Protein AF-A0A9E4JJG4-F1 (afdb_monomer_lite)

Foldseek 3Di:
DVVVLVVLVVVLVVQLVVLVVVCVVVVHPSVVSCVVCVVVSVVSVVVSVVVVVVVVVVVD

Sequence (60 aa):
MEEVIAEFEKYRERLVNEMTITAQKAKLPKKKAMAQIEPELAKIDAALQHLRTQQAALNS

Radius of gyration: 14.36 Å; chains: 1; bounding box: 32×16×36 Å

Secondary structure (DSSP, 8-state):
-HHHHHHHHHHHHHHHHHHHHHHHHTT--HHHHHHHHHHHHHHHHHHHHHHHHHHHHH--

pLDDT: mean 96.08, std 4.74, range [69.0, 98.44]

Structure (mmCIF, N/CA/C/O backbone):
data_AF-A0A9E4JJG4-F1
#
_entry.id   AF-A0A9E4JJG4-F1
#
loop_
_atom_site.group_PDB
_atom_site.id
_atom_site.type_symbol
_atom_site.label_atom_id
_atom_site.label_alt_id
_atom_site.label_comp_id
_atom_site.label_asym_id
_atom_site.label_entity_id
_atom_site.label_seq_id
_atom_site.pdbx_PDB_ins_code
_atom_site.Cartn_x
_atom_site.Cartn_y
_atom_site.Cartn_z
_atom_site.occupancy
_atom_site.B_iso_or_equiv
_atom_site.auth_seq_id
_atom_site.auth_comp_id
_atom_site.auth_asym_id
_atom_site.auth_atom_id
_atom_site.pdbx_PDB_model_num
ATOM 1 N N . MET A 1 1 ? -9.181 -2.438 16.499 1.00 78.25 1 MET A N 1
ATOM 2 C CA . MET A 1 1 ? -9.223 -1.933 15.104 1.00 78.25 1 MET A CA 1
ATOM 3 C C . MET A 1 1 ? -7.923 -1.253 14.703 1.00 78.25 1 MET A C 1
ATOM 5 O O . MET A 1 1 ? -7.544 -1.369 13.550 1.00 78.25 1 MET A O 1
ATOM 9 N N . GLU A 1 2 ? -7.214 -0.614 15.635 1.00 90.81 2 GLU A N 1
ATOM 10 C CA . GLU A 1 2 ? -5.915 0.016 15.366 1.00 90.81 2 GLU A CA 1
ATOM 11 C C . GLU A 1 2 ? -4.850 -0.960 14.843 1.00 90.81 2 GLU A C 1
ATOM 13 O O . GLU A 1 2 ? -4.189 -0.669 13.854 1.00 90.81 2 GLU A O 1
ATOM 18 N N . GLU A 1 3 ? -4.764 -2.164 15.417 1.00 93.44 3 GLU A N 1
ATOM 19 C CA . GLU A 1 3 ? -3.870 -3.221 14.922 1.00 93.44 3 GLU A CA 1
ATOM 20 C C . GLU A 1 3 ? -4.198 -3.638 13.479 1.00 93.44 3 GLU A C 1
ATOM 22 O O . GLU A 1 3 ? -3.303 -3.729 12.646 1.00 93.44 3 GLU A O 1
ATOM 27 N N . VAL A 1 4 ? -5.487 -3.773 13.148 1.00 94.81 4 VAL A N 1
ATOM 28 C CA . VAL A 1 4 ? -5.944 -4.090 11.784 1.00 94.81 4 VAL A CA 1
ATOM 29 C C . VAL A 1 4 ? -5.563 -2.970 10.812 1.00 94.81 4 VAL A C 1
ATOM 31 O O . VAL A 1 4 ? -5.029 -3.238 9.742 1.00 94.81 4 VAL A O 1
ATOM 34 N N . ILE A 1 5 ? -5.781 -1.704 11.177 1.00 97.00 5 ILE A N 1
ATOM 35 C CA . ILE A 1 5 ? -5.366 -0.553 10.357 1.00 97.00 5 ILE A CA 1
ATOM 36 C C . ILE A 1 5 ? -3.849 -0.587 10.117 1.00 97.00 5 ILE A C 1
ATOM 38 O O . ILE A 1 5 ? -3.410 -0.474 8.972 1.00 97.00 5 ILE A O 1
ATOM 42 N N . ALA A 1 6 ? -3.057 -0.826 11.166 1.00 97.56 6 ALA A N 1
ATOM 43 C CA . ALA A 1 6 ? -1.603 -0.911 11.068 1.00 97.56 6 ALA A CA 1
ATOM 44 C C . ALA A 1 6 ? -1.132 -2.074 10.171 1.00 97.56 6 ALA A C 1
ATOM 46 O O . ALA A 1 6 ? -0.141 -1.945 9.450 1.00 97.56 6 ALA A O 1
ATOM 47 N N . GLU A 1 7 ? -1.826 -3.214 10.176 1.00 97.56 7 GLU A N 1
ATOM 48 C CA . GLU A 1 7 ? -1.531 -4.332 9.272 1.00 97.56 7 GLU A CA 1
ATOM 49 C C . GLU A 1 7 ? -1.795 -3.981 7.805 1.00 97.56 7 GLU A C 1
ATOM 51 O O . GLU A 1 7 ? -0.956 -4.273 6.948 1.00 97.56 7 GLU A O 1
ATOM 56 N N . PHE A 1 8 ? -2.908 -3.306 7.507 1.00 97.81 8 PHE A N 1
ATOM 57 C CA . PHE A 1 8 ? -3.217 -2.853 6.147 1.00 97.81 8 PHE A CA 1
ATOM 58 C C . PHE A 1 8 ? -2.221 -1.794 5.649 1.00 97.81 8 PHE A C 1
ATOM 60 O O . PHE A 1 8 ? -1.812 -1.835 4.488 1.00 97.81 8 PHE A O 1
ATOM 67 N N . GLU A 1 9 ? -1.769 -0.885 6.516 1.00 98.25 9 GLU A N 1
ATOM 68 C CA . GLU A 1 9 ? -0.716 0.087 6.191 1.00 98.25 9 GLU A CA 1
ATOM 69 C C . GLU A 1 9 ? 0.610 -0.606 5.853 1.00 98.25 9 GLU A C 1
ATOM 71 O O . GLU A 1 9 ? 1.204 -0.338 4.804 1.00 98.25 9 GLU A O 1
ATOM 76 N N . LYS A 1 10 ? 1.040 -1.561 6.690 1.00 98.44 10 LYS A N 1
ATOM 77 C CA . LYS A 1 10 ? 2.240 -2.375 6.434 1.00 98.44 10 LYS A CA 1
ATOM 78 C C . LYS A 1 10 ? 2.112 -3.180 5.146 1.00 98.44 10 LYS A C 1
ATOM 80 O O . LYS A 1 10 ? 3.086 -3.321 4.405 1.00 98.44 10 LYS A O 1
ATOM 85 N N . TYR A 1 11 ? 0.930 -3.727 4.874 1.00 98.19 11 TYR A N 1
ATOM 86 C CA . TYR A 1 11 ? 0.677 -4.475 3.648 1.00 98.19 11 TYR A CA 1
ATOM 87 C C . TYR A 1 11 ? 0.804 -3.581 2.412 1.00 98.19 11 TYR A C 1
ATOM 89 O O . TYR A 1 11 ? 1.504 -3.938 1.462 1.00 98.19 11 TYR A O 1
ATOM 97 N N . ARG A 1 12 ? 0.216 -2.382 2.456 1.00 98.31 12 ARG A N 1
ATOM 98 C CA . ARG A 1 12 ? 0.339 -1.378 1.395 1.00 98.31 12 ARG A CA 1
ATOM 99 C C . ARG A 1 12 ? 1.797 -1.022 1.114 1.00 98.31 12 ARG A C 1
ATOM 101 O O . ARG A 1 12 ? 2.215 -0.985 -0.042 1.00 98.31 12 ARG A O 1
ATOM 108 N N . GLU A 1 13 ? 2.573 -0.766 2.165 1.00 98.44 13 GLU A N 1
ATOM 109 C CA . GLU A 1 13 ? 3.996 -0.446 2.048 1.00 98.44 13 GLU A CA 1
ATOM 110 C C . GLU A 1 13 ? 4.780 -1.605 1.421 1.00 98.44 13 GLU A C 1
ATOM 112 O O . GLU A 1 13 ? 5.546 -1.406 0.473 1.00 98.44 13 GLU A O 1
ATOM 117 N N . ARG A 1 14 ? 4.542 -2.834 1.896 1.00 98.38 14 ARG A N 1
ATOM 118 C CA . ARG A 1 14 ? 5.182 -4.037 1.358 1.00 98.38 14 ARG A CA 1
ATOM 119 C C . ARG A 1 14 ? 4.894 -4.208 -0.130 1.00 98.38 14 ARG A C 1
ATOM 121 O O . ARG A 1 14 ? 5.832 -4.442 -0.886 1.00 98.38 14 ARG A O 1
ATOM 128 N N . LEU A 1 15 ? 3.647 -4.015 -0.560 1.00 98.12 15 LEU A N 1
ATOM 129 C CA . LEU A 1 15 ? 3.254 -4.130 -1.966 1.00 98.12 15 LEU A CA 1
ATOM 130 C C . LEU A 1 15 ? 4.021 -3.143 -2.862 1.00 98.12 15 LEU A C 1
ATOM 132 O O . LEU A 1 15 ? 4.532 -3.515 -3.921 1.00 98.12 15 LEU A O 1
ATOM 136 N N . VAL A 1 16 ? 4.153 -1.887 -2.425 1.00 98.25 16 VAL A N 1
ATOM 137 C CA . VAL A 1 16 ? 4.934 -0.870 -3.147 1.00 98.25 16 VAL A CA 1
ATOM 138 C C . VAL A 1 16 ? 6.414 -1.246 -3.200 1.00 98.25 16 VAL A C 1
ATOM 140 O O . VAL A 1 16 ? 7.041 -1.127 -4.260 1.00 98.25 16 VAL A O 1
ATOM 143 N N . ASN A 1 17 ? 6.975 -1.714 -2.086 1.00 98.31 17 ASN A N 1
ATOM 144 C CA . ASN A 1 17 ? 8.382 -2.097 -1.999 1.00 98.31 17 ASN A CA 1
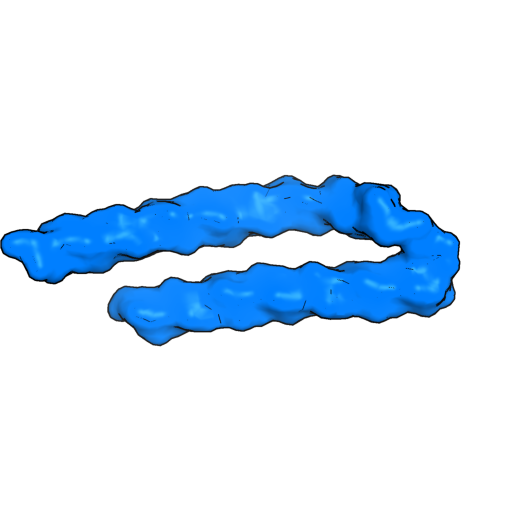ATOM 145 C C . ASN A 1 17 ? 8.695 -3.308 -2.888 1.00 98.31 17 ASN A C 1
ATOM 147 O O . ASN A 1 17 ? 9.627 -3.255 -3.692 1.00 98.31 17 ASN A O 1
ATOM 151 N N . GLU A 1 18 ? 7.886 -4.364 -2.817 1.00 98.06 18 GLU A N 1
ATOM 152 C CA . GLU A 1 18 ? 8.030 -5.568 -3.640 1.00 98.06 18 GLU A CA 1
ATOM 153 C C . GLU A 1 18 ? 7.908 -5.254 -5.132 1.00 98.06 18 GLU A C 1
ATOM 155 O O . GLU A 1 18 ? 8.743 -5.694 -5.931 1.00 98.06 18 GLU A O 1
ATOM 160 N N . MET A 1 19 ? 6.926 -4.436 -5.524 1.00 97.94 19 MET A N 1
ATOM 161 C CA . MET A 1 19 ? 6.781 -4.017 -6.917 1.00 97.94 19 MET A CA 1
ATOM 162 C C . MET A 1 19 ? 7.948 -3.133 -7.367 1.00 97.94 19 MET A C 1
ATOM 164 O O . MET A 1 19 ? 8.432 -3.277 -8.487 1.00 97.94 19 MET A O 1
ATOM 168 N N . THR A 1 20 ? 8.460 -2.253 -6.504 1.00 97.38 20 THR A N 1
ATOM 169 C CA . THR A 1 20 ? 9.634 -1.425 -6.822 1.00 97.38 20 THR A CA 1
ATOM 170 C C . THR A 1 20 ? 10.874 -2.287 -7.055 1.00 97.38 20 THR A C 1
ATOM 172 O O . THR A 1 20 ? 11.568 -2.097 -8.055 1.00 97.38 20 THR A O 1
ATOM 175 N N . ILE A 1 21 ? 11.124 -3.274 -6.191 1.00 98.06 21 ILE A N 1
ATOM 176 C CA . ILE A 1 21 ? 12.234 -4.226 -6.342 1.00 98.06 21 ILE A CA 1
ATOM 177 C C . ILE A 1 21 ? 12.066 -5.046 -7.628 1.00 98.06 21 ILE A C 1
ATOM 179 O O . ILE A 1 21 ? 13.016 -5.212 -8.396 1.00 98.06 21 ILE A O 1
ATOM 183 N N . THR A 1 22 ? 10.855 -5.537 -7.892 1.00 97.31 22 THR A N 1
ATOM 184 C CA . THR A 1 22 ? 10.539 -6.315 -9.098 1.00 97.31 22 THR A CA 1
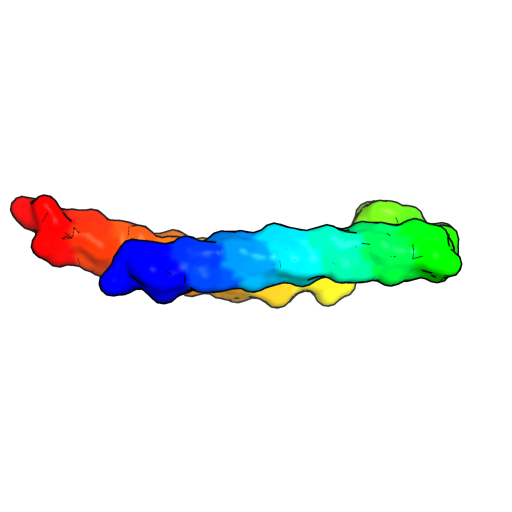ATOM 185 C C . THR A 1 22 ? 10.759 -5.487 -10.361 1.00 97.31 22 THR A C 1
ATOM 187 O O . THR A 1 22 ? 11.413 -5.944 -11.298 1.00 97.31 22 THR A O 1
ATOM 190 N N . ALA A 1 23 ? 10.299 -4.235 -10.365 1.00 97.88 23 ALA A N 1
ATOM 191 C CA . ALA A 1 23 ? 10.487 -3.308 -11.471 1.00 97.88 23 ALA A CA 1
ATOM 192 C C . ALA A 1 23 ? 11.966 -3.018 -11.738 1.00 97.88 23 ALA A C 1
ATOM 194 O O . ALA A 1 23 ? 12.390 -3.039 -12.892 1.00 97.88 23 ALA A O 1
ATOM 195 N N . GLN A 1 24 ? 12.762 -2.802 -10.685 1.00 97.69 24 GLN A N 1
ATOM 196 C CA . GLN A 1 24 ? 14.208 -2.601 -10.805 1.00 97.69 24 GLN A CA 1
ATOM 197 C C . GLN A 1 24 ? 14.890 -3.813 -11.446 1.00 97.69 24 GLN A C 1
ATOM 199 O O . GLN A 1 24 ? 15.632 -3.651 -12.416 1.00 97.69 24 GLN A O 1
ATOM 204 N N . LYS A 1 25 ? 14.592 -5.030 -10.968 1.00 97.94 25 LYS A N 1
ATOM 205 C CA . LYS A 1 25 ? 15.132 -6.277 -11.539 1.00 97.94 25 LYS A CA 1
ATOM 206 C C . LYS A 1 25 ? 14.730 -6.460 -13.005 1.00 97.94 25 LYS A C 1
ATOM 208 O O . LYS A 1 25 ? 15.552 -6.873 -13.818 1.00 97.94 25 LYS A O 1
ATOM 213 N N . ALA A 1 26 ? 13.496 -6.101 -13.352 1.00 97.19 26 ALA A N 1
ATOM 214 C CA . ALA A 1 26 ? 12.966 -6.185 -14.710 1.00 97.19 26 ALA A CA 1
ATOM 215 C C . ALA A 1 26 ? 13.366 -5.003 -15.617 1.00 97.19 26 ALA A C 1
ATOM 217 O O . ALA A 1 26 ? 12.969 -4.977 -16.781 1.00 97.19 26 ALA A O 1
ATOM 218 N N . LYS A 1 27 ? 14.106 -4.004 -15.103 1.00 97.25 27 LYS A N 1
ATOM 219 C CA . LYS A 1 27 ? 14.378 -2.719 -15.782 1.00 97.25 27 LYS A CA 1
ATOM 220 C C . LYS A 1 27 ? 13.099 -2.031 -16.288 1.00 97.25 27 LYS A C 1
ATOM 222 O O . LYS A 1 27 ? 13.112 -1.304 -17.283 1.00 97.25 27 LYS A O 1
ATOM 227 N N . LEU A 1 28 ? 11.981 -2.262 -15.603 1.00 96.12 28 LE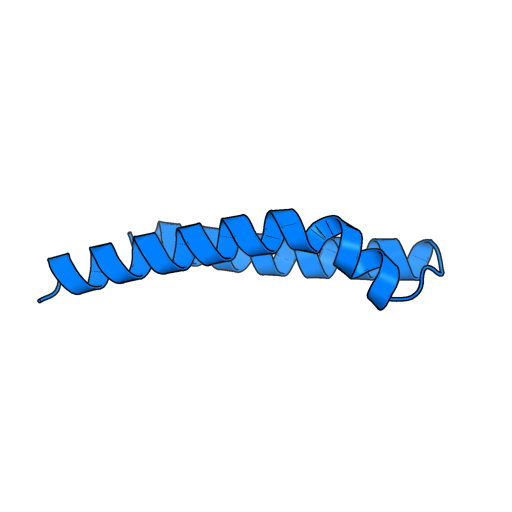U A N 1
ATOM 228 C CA . LEU A 1 28 ? 10.691 -1.682 -15.938 1.00 96.12 28 LEU A CA 1
ATOM 229 C C . LEU A 1 28 ? 10.623 -0.249 -15.386 1.00 96.12 28 LEU A C 1
ATOM 231 O O . LEU A 1 28 ? 10.910 -0.035 -14.205 1.00 96.12 28 LEU A O 1
ATOM 235 N N . PRO A 1 29 ? 10.196 0.749 -16.182 1.00 97.12 29 PRO A N 1
ATOM 236 C CA . PRO A 1 29 ? 9.999 2.098 -15.673 1.00 97.12 29 PRO A CA 1
ATOM 237 C C . PRO A 1 29 ? 9.002 2.114 -14.511 1.00 97.12 29 PRO A C 1
ATOM 239 O O . PRO A 1 29 ? 7.906 1.561 -14.626 1.00 97.12 29 PRO A O 1
ATOM 242 N N . LYS A 1 30 ? 9.341 2.825 -13.426 1.00 93.25 30 LYS A N 1
ATOM 243 C CA . LYS A 1 30 ? 8.524 2.914 -12.201 1.00 93.25 30 LYS A CA 1
ATOM 244 C C . LYS A 1 30 ? 7.050 3.206 -12.491 1.00 93.25 30 LYS A C 1
ATOM 246 O O . LYS A 1 30 ? 6.185 2.540 -11.943 1.00 93.25 30 LYS A O 1
ATOM 251 N N . LYS A 1 31 ? 6.753 4.139 -13.404 1.00 95.81 31 LYS A N 1
ATOM 252 C CA . LYS A 1 31 ? 5.372 4.489 -13.787 1.00 95.81 31 LYS A CA 1
ATOM 253 C C . LYS A 1 31 ? 4.576 3.283 -14.307 1.00 95.81 31 LYS A C 1
ATOM 255 O O . LYS A 1 31 ? 3.429 3.105 -13.921 1.00 95.81 31 LYS A O 1
ATOM 260 N N . LYS A 1 32 ? 5.189 2.438 -15.146 1.00 96.81 32 LYS A N 1
ATOM 261 C CA . LYS A 1 32 ? 4.547 1.225 -15.681 1.00 96.81 32 LYS A CA 1
ATOM 262 C C . LYS A 1 32 ? 4.390 0.133 -14.624 1.00 96.81 32 LYS A C 1
ATOM 264 O O . LYS A 1 32 ? 3.434 -0.625 -14.690 1.00 96.81 32 LYS A O 1
ATOM 269 N N . ALA A 1 33 ? 5.320 0.041 -13.677 1.00 96.62 33 ALA A N 1
ATOM 270 C CA . ALA A 1 33 ? 5.221 -0.896 -12.562 1.00 96.62 33 ALA A CA 1
ATOM 271 C C . ALA A 1 33 ? 4.111 -0.497 -11.579 1.00 96.62 33 ALA A C 1
ATOM 273 O O . ALA A 1 33 ? 3.282 -1.317 -11.209 1.00 96.62 33 ALA A O 1
ATOM 274 N N . MET A 1 34 ? 4.056 0.784 -11.201 1.00 97.25 34 MET A N 1
ATOM 275 C CA . MET A 1 34 ? 3.048 1.294 -10.267 1.00 97.25 34 MET A CA 1
ATOM 276 C C . MET A 1 34 ? 1.633 1.193 -10.841 1.00 97.25 34 MET A C 1
ATOM 278 O O . MET A 1 34 ? 0.731 0.796 -10.116 1.00 97.25 34 MET A O 1
ATOM 282 N N . ALA A 1 35 ? 1.451 1.435 -12.144 1.00 97.88 35 ALA A N 1
ATOM 283 C CA . ALA A 1 35 ? 0.154 1.269 -12.806 1.00 97.88 35 ALA A CA 1
ATOM 284 C C . ALA A 1 35 ? -0.420 -0.161 -12.690 1.00 97.88 35 ALA A C 1
ATOM 286 O O . ALA A 1 35 ? -1.628 -0.343 -12.780 1.00 97.88 35 ALA A O 1
ATOM 287 N N . GLN A 1 36 ? 0.424 -1.181 -12.480 1.00 97.06 36 GLN A N 1
ATOM 288 C CA . GLN A 1 36 ? -0.041 -2.564 -12.305 1.00 97.06 36 GLN A CA 1
ATOM 289 C C . GLN A 1 36 ? -0.622 -2.822 -10.913 1.00 97.06 36 GLN A C 1
ATOM 291 O O . GLN A 1 36 ? -1.520 -3.646 -10.779 1.00 97.06 36 GLN A O 1
ATOM 296 N N . ILE A 1 37 ? -0.117 -2.132 -9.885 1.00 97.88 37 ILE A N 1
ATOM 297 C CA . ILE A 1 37 ? -0.577 -2.299 -8.496 1.00 97.88 37 ILE A CA 1
ATOM 298 C C . ILE A 1 37 ? -1.535 -1.199 -8.043 1.00 97.88 37 ILE A C 1
ATOM 300 O O . ILE A 1 37 ? -2.168 -1.344 -7.004 1.00 97.88 37 ILE A O 1
ATOM 304 N N . GLU A 1 38 ? -1.672 -0.118 -8.811 1.00 98.06 38 GLU A N 1
ATOM 305 C CA . GLU A 1 38 ? -2.566 1.004 -8.51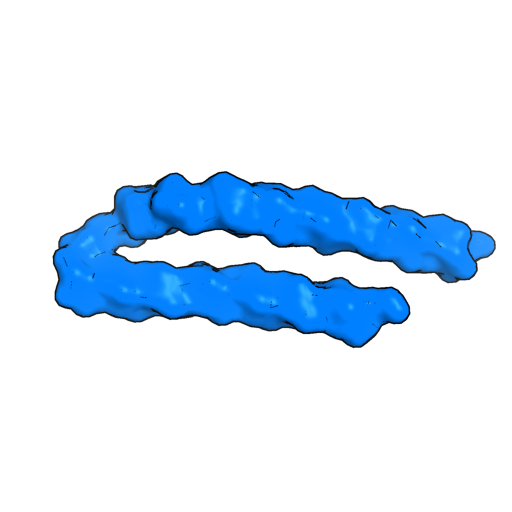6 1.00 98.06 38 GLU A CA 1
ATOM 306 C C . GLU A 1 38 ? -4.008 0.574 -8.181 1.00 98.06 38 GLU A C 1
ATOM 308 O O . GLU A 1 38 ? -4.524 1.055 -7.170 1.00 98.06 38 GLU A O 1
ATOM 313 N N . PRO A 1 39 ? -4.647 -0.377 -8.898 1.00 98.25 39 PRO A N 1
ATOM 314 C CA . PRO A 1 39 ? -5.988 -0.832 -8.532 1.00 98.25 39 PRO A CA 1
ATOM 315 C C . PRO A 1 39 ? -6.053 -1.492 -7.150 1.00 98.25 39 PRO A C 1
ATOM 317 O O . PRO A 1 39 ? -7.052 -1.356 -6.450 1.00 9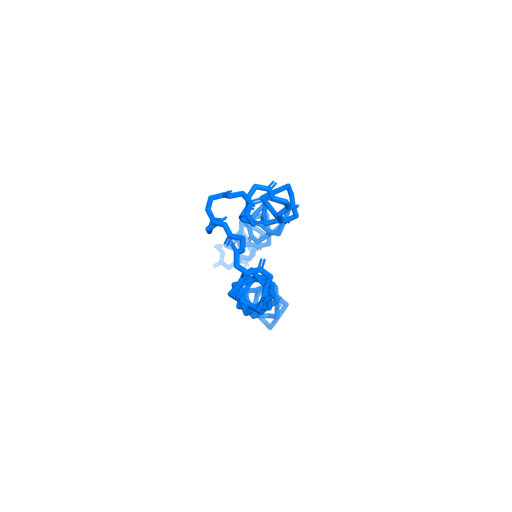8.25 39 PRO A O 1
ATOM 320 N N . GLU A 1 40 ? -5.005 -2.211 -6.749 1.00 97.69 40 GLU A N 1
ATOM 321 C CA . GLU A 1 40 ? -4.959 -2.885 -5.452 1.00 97.69 40 GLU A CA 1
ATOM 322 C C . GLU A 1 40 ? -4.651 -1.894 -4.325 1.00 97.69 40 GLU A C 1
ATOM 324 O O . GLU A 1 40 ? -5.309 -1.912 -3.287 1.00 97.69 40 GLU A O 1
ATOM 329 N N . LEU A 1 41 ? -3.738 -0.948 -4.569 1.00 98.25 41 LEU A N 1
ATOM 330 C CA . LEU A 1 41 ? -3.478 0.164 -3.652 1.00 98.25 41 LEU A CA 1
ATOM 331 C C . LEU A 1 41 ? -4.747 0.982 -3.390 1.00 98.25 41 LEU A C 1
ATOM 333 O O . LEU A 1 41 ? -5.031 1.295 -2.239 1.00 98.25 41 LEU A O 1
ATOM 337 N N . ALA A 1 42 ? -5.543 1.259 -4.427 1.00 98.38 42 ALA A N 1
ATOM 338 C CA . ALA A 1 42 ? -6.796 1.995 -4.289 1.00 98.38 42 ALA A CA 1
ATOM 339 C C . ALA A 1 42 ? -7.818 1.263 -3.400 1.00 98.38 42 ALA A C 1
ATOM 341 O O . ALA A 1 42 ? -8.498 1.898 -2.593 1.00 98.38 42 ALA A O 1
ATOM 342 N N . LYS A 1 43 ? -7.914 -0.071 -3.498 1.00 98.38 43 LYS A N 1
ATOM 343 C CA . LYS A 1 43 ? -8.778 -0.866 -2.607 1.00 98.38 43 LYS A CA 1
ATOM 344 C C . LYS A 1 43 ? -8.295 -0.818 -1.161 1.00 98.38 43 LYS A C 1
ATOM 346 O O . LYS A 1 43 ? -9.113 -0.646 -0.260 1.00 98.38 43 LYS A O 1
ATOM 351 N N . ILE A 1 44 ? -6.985 -0.959 -0.944 1.00 98.19 44 ILE A N 1
ATOM 352 C CA . ILE A 1 44 ? -6.383 -0.885 0.392 1.00 98.19 44 ILE A CA 1
ATOM 353 C C . ILE A 1 44 ? -6.632 0.499 1.003 1.00 98.19 44 ILE A C 1
ATOM 355 O O . ILE A 1 44 ? -7.053 0.592 2.153 1.00 98.19 44 ILE A O 1
ATOM 359 N N . ASP A 1 45 ? -6.453 1.564 0.222 1.00 98.44 45 ASP A N 1
ATOM 360 C CA . ASP A 1 45 ? -6.679 2.942 0.660 1.00 98.44 45 ASP A CA 1
ATOM 361 C C . ASP A 1 45 ? -8.151 3.194 1.020 1.00 98.44 45 ASP A C 1
ATOM 363 O O . ASP A 1 45 ? -8.439 3.778 2.069 1.00 98.44 45 ASP A O 1
ATOM 367 N N . ALA A 1 46 ? -9.093 2.684 0.220 1.00 98.38 46 ALA A N 1
ATOM 368 C CA . ALA A 1 46 ? -10.520 2.761 0.528 1.00 98.38 46 ALA A CA 1
ATOM 369 C C . ALA A 1 46 ? -10.883 1.991 1.812 1.00 98.38 46 ALA A C 1
ATOM 371 O O . ALA A 1 46 ? -11.629 2.501 2.652 1.00 98.38 46 ALA A O 1
ATOM 372 N N . ALA A 1 47 ? -10.331 0.787 1.999 1.00 97.44 47 ALA A N 1
ATOM 373 C CA . ALA A 1 47 ? -10.542 -0.009 3.207 1.00 97.44 47 ALA A CA 1
ATOM 374 C C . ALA A 1 47 ? -9.975 0.691 4.453 1.00 97.44 47 ALA A C 1
ATOM 376 O O . ALA A 1 47 ? -10.668 0.803 5.465 1.00 97.44 47 ALA A O 1
ATOM 377 N N . LEU A 1 48 ? -8.755 1.229 4.366 1.00 98.12 48 LEU A N 1
ATOM 378 C CA . LEU A 1 48 ? -8.124 2.004 5.437 1.00 98.12 48 LEU 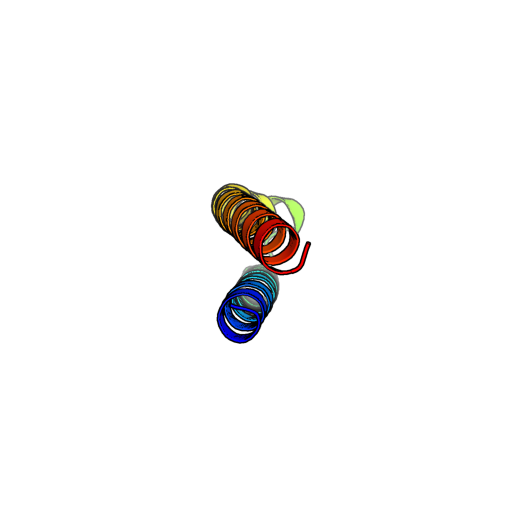A CA 1
ATOM 379 C C . LEU A 1 48 ? -8.957 3.228 5.813 1.00 98.12 48 LEU A C 1
ATOM 381 O O . LEU A 1 48 ? -9.165 3.490 6.998 1.00 98.12 48 LEU A O 1
ATOM 385 N N . GLN A 1 49 ? -9.464 3.966 4.824 1.00 98.06 49 GLN A N 1
ATOM 386 C CA . GLN A 1 49 ? -10.337 5.107 5.079 1.00 98.06 49 GLN A CA 1
ATOM 387 C C . GLN A 1 49 ? -11.610 4.671 5.811 1.00 98.06 49 GLN A C 1
ATOM 389 O O . GLN A 1 49 ? -11.960 5.264 6.830 1.00 98.06 49 GLN A O 1
ATOM 394 N N . HIS A 1 50 ? -12.269 3.609 5.344 1.00 97.38 50 HIS A N 1
ATOM 395 C CA . HIS A 1 50 ? -13.482 3.095 5.975 1.00 97.38 50 HIS A CA 1
ATOM 396 C C . HIS A 1 50 ? -13.248 2.642 7.425 1.00 97.38 50 HIS A C 1
ATOM 398 O O . HIS A 1 50 ? -14.054 2.952 8.305 1.00 97.38 50 HIS A O 1
ATOM 404 N N . LEU A 1 51 ? -12.139 1.948 7.692 1.00 96.31 51 LEU A N 1
ATOM 405 C CA . LEU A 1 51 ? -11.763 1.503 9.036 1.00 96.31 51 LEU A CA 1
ATOM 406 C C . LEU A 1 51 ? -11.476 2.684 9.968 1.00 96.31 51 LEU A C 1
ATOM 408 O O . LEU A 1 51 ? -11.952 2.702 11.102 1.00 96.31 51 LEU A O 1
ATOM 412 N N . ARG A 1 52 ? -10.754 3.703 9.487 1.00 96.44 52 ARG A N 1
ATOM 413 C CA . ARG A 1 52 ? -10.472 4.920 10.263 1.00 96.44 52 ARG A CA 1
ATOM 414 C C . ARG A 1 52 ? -11.740 5.713 10.567 1.00 96.44 52 ARG A C 1
ATOM 416 O O . ARG A 1 52 ? -11.893 6.192 11.685 1.00 96.44 52 ARG A O 1
ATOM 423 N N . THR A 1 53 ? -12.671 5.822 9.615 1.00 96.38 53 THR A N 1
ATOM 424 C CA . THR A 1 53 ? -13.971 6.470 9.852 1.00 96.38 53 THR A CA 1
ATOM 425 C C . THR A 1 53 ? -14.775 5.734 10.923 1.00 96.38 53 THR A C 1
ATOM 427 O O . THR A 1 53 ? -15.321 6.379 11.814 1.00 96.38 53 THR A O 1
ATOM 430 N N . GLN A 1 54 ? -14.817 4.399 10.881 1.00 95.31 54 GLN A N 1
ATOM 431 C CA . GLN A 1 54 ? -15.487 3.606 11.917 1.00 95.31 54 GLN A CA 1
ATOM 432 C C . GLN A 1 54 ? -14.826 3.773 13.287 1.00 95.31 54 GLN A C 1
ATOM 434 O O . GLN A 1 54 ? -15.522 3.975 14.275 1.00 95.31 54 GLN A O 1
ATOM 439 N N . GLN A 1 55 ? -13.492 3.738 13.353 1.00 94.56 55 GLN A N 1
ATOM 440 C CA . GLN A 1 55 ? -12.764 3.948 14.604 1.00 94.56 55 GLN A CA 1
ATOM 441 C C . GLN A 1 55 ? -13.036 5.340 15.190 1.00 94.56 55 GLN A C 1
ATOM 443 O O . GLN A 1 55 ? -13.269 5.459 16.388 1.00 94.56 55 GLN A O 1
ATOM 448 N N . ALA A 1 56 ? -13.055 6.382 14.354 1.00 94.38 56 ALA A N 1
ATOM 449 C CA . ALA A 1 56 ? -13.370 7.738 14.792 1.00 94.38 56 ALA A CA 1
ATOM 450 C C . ALA A 1 56 ? -14.799 7.848 15.349 1.00 94.38 56 ALA A C 1
ATOM 452 O O . ALA A 1 56 ? -14.983 8.472 16.385 1.00 94.38 56 ALA A O 1
ATOM 453 N N . ALA A 1 57 ? -15.779 7.204 14.705 1.00 94.25 57 ALA A N 1
ATOM 454 C CA . ALA A 1 57 ? -17.172 7.189 15.160 1.00 94.25 57 ALA A CA 1
ATOM 455 C C . ALA A 1 57 ? -17.397 6.383 16.454 1.00 94.25 57 ALA A C 1
ATOM 457 O O . ALA A 1 57 ? -18.358 6.633 17.171 1.00 94.25 57 ALA A O 1
ATOM 458 N N . LEU A 1 58 ? -16.542 5.398 16.748 1.00 91.31 58 LEU A N 1
ATOM 459 C CA . LEU A 1 58 ? -16.587 4.636 18.003 1.00 91.31 58 LEU A CA 1
ATOM 460 C C . LEU A 1 58 ? -15.876 5.350 19.159 1.00 91.31 58 LEU A C 1
ATOM 462 O O . LEU A 1 58 ? -16.166 5.072 20.319 1.00 91.31 58 LEU A O 1
ATOM 466 N N . ASN A 1 59 ? -14.934 6.239 18.839 1.00 87.38 59 ASN A N 1
ATOM 467 C CA . ASN A 1 59 ? -14.155 7.005 19.810 1.00 87.38 59 ASN A CA 1
ATOM 468 C C . ASN A 1 59 ? -14.737 8.408 20.083 1.00 87.38 59 ASN A C 1
ATOM 470 O O . ASN A 1 59 ? -14.163 9.143 20.888 1.00 87.38 59 ASN A O 1
ATOM 474 N N . SER A 1 60 ? -15.819 8.787 19.393 1.00 69.00 60 SER A N 1
ATOM 475 C CA . SER A 1 60 ? -16.571 10.040 19.568 1.00 69.00 60 SER A CA 1
ATOM 476 C C . SER A 1 60 ? -17.736 9.870 20.531 1.00 69.00 60 SER A C 1
ATOM 478 O O . SER A 1 60 ? -17.905 10.751 21.399 1.00 69.00 60 SER A O 1
#